Protein AF-A0A7S3U270-F1 (afdb_monomer_lite)

InterPro domains:
  IPR011989 Armadillo-like helical [G3DSA:1.25.10.10] (1-109)
  IPR016024 Armadillo-type fold [SSF48371] (3-104)

Foldseek 3Di:
DVVLVVLVVQLVDPVSLLVLCVPVVPNVVLLLVLLQDDDLVSLVSNLSSLLSLLSSLLDLSRLLVCLVDPSSVVSLVVLLPDPDPSSVSSNVSSVSSVVSSVVRPNNDDD

Organism: NCBI:txid141414

Structure (mmCIF, N/CA/C/O backbone):
data_AF-A0A7S3U270-F1
#
_entry.id   AF-A0A7S3U270-F1
#
loop_
_atom_site.group_PDB
_atom_site.id
_atom_site.type_symbol
_atom_site.label_atom_id
_atom_site.label_alt_id
_atom_site.label_comp_id
_atom_site.label_asym_id
_atom_site.label_entity_id
_atom_site.label_seq_id
_atom_site.pdbx_PDB_ins_code
_atom_site.Cartn_x
_atom_site.Cartn_y
_atom_site.Cartn_z
_atom_site.occupancy
_atom_site.B_iso_or_equiv
_atom_site.auth_seq_id
_atom_site.auth_comp_id
_atom_site.auth_asym_id
_atom_site.auth_atom_id
_atom_site.pdbx_PDB_model_num
ATOM 1 N N . LEU A 1 1 ? 3.285 -6.653 14.680 1.00 59.91 1 LEU A N 1
ATOM 2 C CA . LEU A 1 1 ? 4.145 -5.456 14.516 1.00 59.91 1 LEU A CA 1
ATOM 3 C C . LEU A 1 1 ? 5.607 -5.774 14.213 1.00 59.91 1 LEU A C 1
ATOM 5 O O . LEU A 1 1 ? 6.091 -5.243 13.229 1.00 59.91 1 LEU A O 1
ATOM 9 N N . PHE A 1 2 ? 6.301 -6.628 14.981 1.00 65.94 2 PHE A N 1
ATOM 10 C CA . PHE A 1 2 ? 7.758 -6.834 14.829 1.00 65.94 2 PHE A CA 1
ATOM 11 C C . PHE A 1 2 ? 8.238 -7.147 13.397 1.00 65.94 2 PHE A C 1
ATOM 13 O O . PHE A 1 2 ? 9.259 -6.614 12.979 1.00 65.94 2 PHE A O 1
ATOM 20 N N . ALA A 1 3 ? 7.486 -7.939 12.624 1.00 63.69 3 ALA A N 1
ATOM 21 C CA . ALA A 1 3 ? 7.816 -8.215 11.223 1.00 63.69 3 ALA A CA 1
ATOM 22 C C . ALA A 1 3 ? 7.675 -6.975 10.315 1.00 63.69 3 ALA A C 1
ATOM 24 O O . ALA A 1 3 ? 8.584 -6.676 9.552 1.00 63.69 3 ALA A O 1
ATOM 25 N N . LEU A 1 4 ? 6.586 -6.206 10.441 1.00 64.19 4 LEU A N 1
ATOM 26 C CA . LEU A 1 4 ? 6.359 -4.992 9.641 1.00 64.19 4 LEU A CA 1
ATOM 27 C C . LEU A 1 4 ? 7.375 -3.884 9.975 1.00 64.19 4 LEU A C 1
ATOM 29 O O . LEU A 1 4 ? 7.886 -3.221 9.077 1.00 64.19 4 LEU A O 1
ATOM 33 N N . SER A 1 5 ? 7.759 -3.743 11.247 1.00 69.44 5 SER A N 1
ATOM 34 C CA . SER A 1 5 ? 8.821 -2.812 11.653 1.00 69.44 5 SER A CA 1
ATOM 35 C C . SER A 1 5 ? 10.205 -3.221 11.131 1.00 69.44 5 SER A C 1
ATOM 37 O O . SER A 1 5 ? 11.019 -2.357 10.824 1.00 69.44 5 SER A O 1
ATOM 39 N N . ALA A 1 6 ? 10.489 -4.520 10.998 1.00 69.38 6 ALA A N 1
ATOM 40 C CA . ALA A 1 6 ? 11.726 -4.984 10.366 1.00 69.38 6 ALA A CA 1
ATOM 41 C C . ALA A 1 6 ? 11.736 -4.685 8.857 1.00 69.38 6 ALA A C 1
ATOM 43 O O . ALA A 1 6 ? 12.752 -4.234 8.328 1.00 69.38 6 ALA A O 1
ATOM 44 N N . LEU A 1 7 ? 10.592 -4.859 8.183 1.00 67.50 7 LEU A N 1
ATOM 45 C CA . LEU A 1 7 ? 10.433 -4.511 6.768 1.00 67.50 7 LEU A CA 1
ATOM 46 C C . LEU A 1 7 ? 10.649 -3.013 6.516 1.00 67.50 7 LEU A C 1
ATOM 48 O O . LEU A 1 7 ? 11.216 -2.655 5.490 1.00 67.50 7 LEU A O 1
ATOM 52 N N . TRP A 1 8 ? 10.289 -2.142 7.466 1.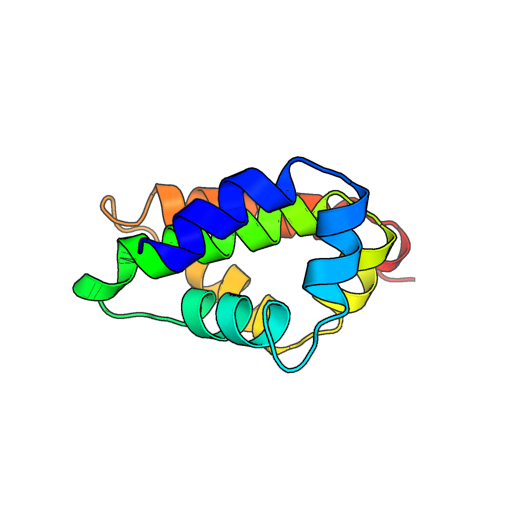00 68.50 8 TRP A N 1
ATOM 53 C CA . TRP A 1 8 ? 10.546 -0.700 7.365 1.00 68.50 8 TRP A CA 1
ATOM 54 C C . TRP A 1 8 ? 12.034 -0.369 7.198 1.00 68.50 8 TRP A C 1
ATOM 56 O O . TRP A 1 8 ? 12.402 0.447 6.359 1.00 68.50 8 TRP A O 1
ATOM 66 N N . ASN A 1 9 ? 12.906 -1.036 7.957 1.00 72.19 9 ASN A N 1
ATOM 67 C CA . ASN A 1 9 ? 14.349 -0.824 7.839 1.00 72.19 9 ASN A CA 1
ATOM 68 C C . ASN A 1 9 ? 14.908 -1.373 6.521 1.00 72.19 9 ASN A C 1
ATOM 70 O O . ASN A 1 9 ? 15.858 -0.814 5.978 1.00 72.19 9 ASN A O 1
ATOM 74 N N . LEU A 1 10 ? 14.320 -2.450 5.996 1.00 63.81 10 LEU A N 1
ATOM 75 C CA . LEU A 1 10 ? 14.752 -3.058 4.737 1.00 63.81 10 LEU A CA 1
ATOM 76 C C . LEU A 1 10 ? 14.344 -2.222 3.524 1.00 63.81 10 LEU A C 1
ATOM 78 O O . LEU A 1 10 ? 15.130 -2.105 2.588 1.00 63.81 10 LEU A O 1
ATOM 82 N N . VAL A 1 11 ? 13.171 -1.585 3.565 1.00 65.50 11 VAL A N 1
ATOM 83 C CA . VAL A 1 11 ? 12.648 -0.755 2.469 1.00 65.50 11 VAL A CA 1
ATOM 84 C C . VAL A 1 11 ? 13.467 0.529 2.249 1.00 65.50 11 VAL A C 1
ATOM 86 O O . VAL A 1 11 ? 13.257 1.218 1.258 1.00 65.50 11 VAL A O 1
ATOM 89 N N . ALA A 1 12 ? 14.412 0.867 3.135 1.00 70.38 12 ALA A N 1
ATOM 90 C CA . ALA A 1 12 ? 15.301 2.018 2.967 1.00 70.38 12 ALA A CA 1
ATOM 91 C C . ALA A 1 12 ? 16.265 1.869 1.772 1.00 70.38 12 ALA A C 1
ATOM 93 O O . ALA A 1 12 ? 16.677 2.875 1.193 1.00 70.38 12 ALA A O 1
ATOM 94 N N . ASP A 1 13 ? 16.598 0.635 1.383 1.00 79.38 13 ASP A N 1
ATOM 95 C CA . ASP A 1 13 ? 17.408 0.356 0.196 1.00 79.38 13 ASP A CA 1
ATOM 96 C C . ASP A 1 13 ? 16.518 0.267 -1.052 1.00 79.38 13 ASP A C 1
ATOM 98 O O . ASP A 1 13 ? 15.522 -0.458 -1.076 1.00 79.38 13 ASP A O 1
ATOM 102 N N . VAL A 1 14 ? 16.896 0.987 -2.109 1.00 75.81 14 VAL A N 1
ATOM 103 C CA . VAL A 1 14 ? 16.188 0.999 -3.396 1.00 75.81 14 VAL A CA 1
ATOM 104 C C . VAL A 1 14 ? 16.032 -0.410 -3.972 1.00 75.81 14 VAL A C 1
ATOM 106 O O . VAL A 1 14 ? 14.951 -0.736 -4.458 1.00 75.81 14 VAL A O 1
ATOM 109 N N . ALA A 1 15 ? 17.057 -1.262 -3.869 1.00 79.88 15 ALA A N 1
ATOM 110 C CA . ALA A 1 15 ? 16.998 -2.626 -4.393 1.00 79.88 15 ALA A CA 1
ATOM 111 C C . ALA A 1 15 ? 15.959 -3.483 -3.651 1.00 79.88 15 ALA A C 1
ATOM 113 O O . ALA A 1 15 ? 15.286 -4.323 -4.250 1.00 79.88 15 ALA A O 1
ATOM 114 N N . ASN A 1 16 ? 15.777 -3.232 -2.354 1.00 84.81 16 ASN A N 1
ATOM 115 C CA . ASN A 1 16 ? 14.804 -3.958 -1.547 1.00 84.81 16 ASN A CA 1
ATOM 116 C C . ASN A 1 16 ? 13.370 -3.518 -1.854 1.00 84.81 16 ASN A C 1
ATOM 118 O O . ASN A 1 16 ? 12.473 -4.350 -1.816 1.00 84.81 16 ASN A O 1
ATOM 122 N N . LYS A 1 17 ? 13.136 -2.246 -2.204 1.00 88.81 17 LYS A N 1
ATOM 123 C CA . LYS A 1 17 ? 11.793 -1.742 -2.551 1.00 88.81 17 LYS A CA 1
ATOM 124 C C . LYS A 1 17 ? 11.186 -2.463 -3.750 1.00 88.81 17 LYS A C 1
ATOM 126 O O . LYS A 1 17 ? 10.013 -2.822 -3.716 1.00 88.81 17 LYS A O 1
ATOM 131 N N . GLU A 1 18 ? 11.964 -2.633 -4.816 1.00 90.19 18 GLU A N 1
ATOM 132 C CA . GLU A 1 18 ? 11.508 -3.334 -6.021 1.00 90.19 18 GLU A CA 1
ATOM 133 C C . GLU A 1 18 ? 11.361 -4.834 -5.744 1.00 90.19 18 GLU A C 1
ATOM 135 O O . GLU A 1 18 ? 10.314 -5.414 -6.021 1.00 90.19 18 GLU A O 1
ATOM 140 N N . ALA A 1 19 ? 12.351 -5.452 -5.088 1.00 90.75 19 ALA A N 1
ATOM 141 C CA . ALA A 1 19 ? 12.298 -6.871 -4.737 1.00 90.75 19 ALA A CA 1
ATOM 142 C C . ALA A 1 19 ? 11.096 -7.222 -3.838 1.00 90.75 19 ALA A C 1
ATOM 144 O O . ALA A 1 19 ? 10.434 -8.232 -4.066 1.00 90.75 19 ALA A O 1
ATOM 145 N N . MET A 1 20 ? 10.779 -6.379 -2.850 1.00 91.69 20 MET A N 1
ATOM 146 C CA . MET A 1 20 ? 9.625 -6.558 -1.960 1.00 91.69 20 MET A CA 1
ATOM 147 C C . MET A 1 20 ? 8.292 -6.467 -2.707 1.00 91.69 20 MET A C 1
ATOM 149 O O . MET A 1 20 ? 7.353 -7.180 -2.355 1.00 91.69 20 MET A O 1
ATOM 153 N N . TRP A 1 21 ? 8.198 -5.614 -3.731 1.00 94.44 21 TRP A N 1
ATOM 154 C CA . TRP A 1 21 ? 7.002 -5.522 -4.566 1.00 94.44 21 TRP A CA 1
ATOM 155 C C . TRP A 1 21 ? 6.877 -6.715 -5.528 1.00 94.44 21 TRP A C 1
ATOM 157 O O . TRP A 1 21 ? 5.781 -7.234 -5.736 1.00 94.44 21 TRP A O 1
ATOM 167 N N . CYS A 1 22 ? 7.997 -7.199 -6.066 1.00 94.31 22 CYS A N 1
ATOM 168 C CA . CYS A 1 22 ? 8.042 -8.376 -6.936 1.00 94.31 22 CYS A CA 1
ATOM 169 C C . CYS A 1 22 ? 7.768 -9.706 -6.204 1.00 94.31 22 CYS A C 1
ATOM 171 O O . CYS A 1 22 ? 7.430 -10.696 -6.851 1.00 94.31 22 CYS A O 1
ATOM 173 N N . ASP A 1 23 ? 7.884 -9.753 -4.874 1.00 94.81 23 ASP A N 1
ATOM 174 C CA . ASP A 1 23 ? 7.559 -10.929 -4.057 1.00 94.81 23 ASP A CA 1
ATOM 175 C C . ASP A 1 23 ? 6.039 -11.072 -3.838 1.00 94.81 23 ASP A C 1
ATOM 177 O O . ASP A 1 23 ? 5.510 -10.825 -2.749 1.00 94.81 23 ASP A O 1
ATOM 181 N N . GLU A 1 24 ? 5.323 -11.447 -4.906 1.00 92.88 24 GLU A N 1
ATOM 182 C CA . GLU A 1 24 ? 3.854 -11.467 -4.963 1.00 92.88 24 GLU A CA 1
ATOM 183 C C . GLU A 1 24 ? 3.202 -12.298 -3.852 1.00 92.88 24 GLU A C 1
ATOM 185 O O . GLU A 1 24 ? 2.209 -11.867 -3.271 1.00 92.88 24 GLU A O 1
ATOM 190 N N . GLY A 1 25 ? 3.757 -13.474 -3.544 1.00 91.12 25 GLY A N 1
ATOM 191 C CA . GLY A 1 25 ? 3.216 -14.392 -2.536 1.00 91.12 25 GLY A CA 1
ATOM 192 C C . GLY A 1 25 ? 3.727 -14.151 -1.114 1.00 91.12 25 GLY A C 1
ATOM 193 O O . GLY A 1 25 ? 3.177 -14.722 -0.172 1.00 91.12 25 GLY A O 1
ATOM 194 N N . GLY A 1 26 ? 4.773 -13.342 -0.953 1.00 94.00 26 GLY A N 1
ATOM 195 C CA . GLY A 1 26 ? 5.398 -13.061 0.332 1.00 94.00 26 GLY A CA 1
ATOM 196 C C . GLY A 1 26 ? 5.111 -11.642 0.798 1.00 94.00 26 GLY A C 1
ATOM 197 O O . GLY A 1 26 ? 4.015 -11.336 1.279 1.00 94.00 26 GLY A O 1
ATOM 198 N N . VAL A 1 27 ? 6.118 -10.775 0.702 1.00 92.06 27 VAL A N 1
ATOM 199 C CA . VAL A 1 27 ? 6.073 -9.421 1.265 1.00 92.06 27 VAL A CA 1
ATOM 200 C C . VAL A 1 27 ? 4.933 -8.594 0.675 1.00 92.06 27 VAL A C 1
ATOM 202 O O . VAL A 1 27 ? 4.197 -7.971 1.444 1.00 92.06 27 VAL A O 1
ATOM 205 N N . ARG A 1 28 ? 4.730 -8.611 -0.650 1.00 95.12 28 ARG A N 1
ATOM 206 C CA . ARG A 1 28 ? 3.656 -7.835 -1.291 1.00 95.12 28 ARG A CA 1
ATOM 207 C C . ARG A 1 28 ? 2.286 -8.243 -0.760 1.00 95.12 28 ARG A C 1
ATOM 209 O O . ARG A 1 28 ? 1.545 -7.378 -0.290 1.00 95.12 28 ARG A O 1
ATOM 216 N N . ALA A 1 29 ? 1.964 -9.538 -0.779 1.00 95.44 29 ALA A N 1
ATOM 217 C CA . ALA A 1 29 ? 0.693 -10.034 -0.258 1.00 95.44 29 ALA A CA 1
ATOM 218 C C . ALA A 1 29 ? 0.498 -9.651 1.215 1.00 95.44 29 ALA A C 1
ATOM 220 O O . ALA A 1 29 ? -0.548 -9.113 1.572 1.00 95.44 29 ALA A O 1
ATOM 221 N N . ALA A 1 30 ? 1.506 -9.865 2.065 1.00 95.19 30 ALA A N 1
ATOM 222 C CA . ALA A 1 30 ? 1.413 -9.548 3.488 1.00 95.19 30 ALA A CA 1
ATOM 223 C C . ALA A 1 30 ? 1.166 -8.051 3.746 1.00 95.19 30 ALA A C 1
ATOM 225 O O . ALA A 1 30 ? 0.349 -7.699 4.598 1.00 95.19 30 ALA A O 1
ATOM 226 N N . VAL A 1 31 ? 1.837 -7.169 2.998 1.00 95.38 31 VAL A N 1
ATOM 227 C CA . VAL A 1 31 ? 1.661 -5.715 3.110 1.00 95.38 31 VAL A CA 1
ATOM 228 C C . VAL A 1 31 ? 0.272 -5.290 2.632 1.00 95.38 31 VAL A C 1
ATOM 230 O O . VAL A 1 31 ? -0.394 -4.531 3.332 1.00 95.38 31 VAL A O 1
ATOM 233 N N . ILE A 1 32 ? -0.207 -5.801 1.493 1.00 97.19 32 ILE A N 1
ATOM 234 C CA . ILE A 1 32 ? -1.550 -5.481 0.982 1.00 97.19 32 ILE A CA 1
ATOM 235 C C . ILE A 1 32 ? -2.628 -5.937 1.972 1.00 97.19 32 ILE A C 1
ATOM 237 O O . ILE A 1 32 ? -3.517 -5.160 2.313 1.00 97.19 32 ILE A O 1
ATOM 241 N N . GLN A 1 33 ? -2.529 -7.166 2.487 1.00 96.25 33 GLN A N 1
ATOM 242 C CA . GLN A 1 33 ? -3.485 -7.685 3.469 1.00 96.25 33 GLN A CA 1
ATOM 243 C C . GLN A 1 33 ? -3.491 -6.850 4.753 1.00 96.25 33 GLN A C 1
ATOM 245 O O . GLN A 1 33 ? -4.557 -6.518 5.263 1.00 96.25 33 GLN A O 1
ATOM 250 N N . ALA A 1 34 ? -2.318 -6.444 5.245 1.00 95.31 34 ALA A N 1
ATOM 251 C CA . ALA A 1 34 ? -2.222 -5.579 6.415 1.00 95.31 34 ALA A CA 1
ATOM 252 C C . ALA A 1 34 ? -2.799 -4.169 6.165 1.00 95.31 34 ALA A C 1
ATOM 254 O O . ALA A 1 34 ? -3.398 -3.587 7.066 1.00 95.31 34 ALA A O 1
ATOM 255 N N . ALA A 1 35 ? -2.667 -3.620 4.953 1.00 96.31 35 ALA A N 1
ATOM 256 C CA . ALA A 1 35 ? -3.227 -2.314 4.590 1.00 96.31 35 ALA A CA 1
ATOM 257 C C . ALA A 1 35 ? -4.767 -2.318 4.470 1.00 96.31 35 ALA A C 1
ATOM 259 O O . ALA A 1 35 ? -5.398 -1.266 4.622 1.00 96.31 35 ALA A O 1
ATOM 260 N N . LEU A 1 36 ? -5.361 -3.491 4.222 1.00 96.31 36 LEU A N 1
ATOM 261 C CA . LEU A 1 36 ? -6.810 -3.716 4.150 1.00 96.31 36 LEU A CA 1
ATOM 262 C C . LEU A 1 36 ? -7.478 -3.925 5.518 1.00 96.31 36 LEU A C 1
ATOM 264 O O . LEU A 1 36 ? -8.705 -3.953 5.588 1.00 96.31 36 LEU A O 1
ATOM 268 N N . LEU A 1 37 ? -6.700 -4.067 6.594 1.00 94.38 37 LEU A N 1
ATOM 269 C CA . LEU A 1 37 ? -7.234 -4.191 7.950 1.00 94.38 37 LEU A CA 1
ATOM 270 C C . LEU A 1 37 ? -8.066 -2.959 8.332 1.00 94.38 37 LEU A C 1
ATOM 272 O O . LEU A 1 37 ? -7.783 -1.842 7.894 1.00 94.38 37 LEU A O 1
ATOM 276 N N . ALA A 1 38 ? -9.103 -3.151 9.144 1.00 85.88 38 ALA A N 1
ATOM 277 C CA . ALA A 1 38 ? -10.119 -2.121 9.366 1.00 85.88 38 ALA A CA 1
ATOM 278 C C . ALA A 1 38 ? -10.565 -1.981 10.823 1.00 85.88 38 ALA A C 1
ATOM 280 O O . ALA A 1 38 ? -11.256 -1.008 11.131 1.00 85.88 38 ALA A O 1
ATOM 281 N N . THR A 1 39 ? -10.196 -2.899 11.722 1.00 86.12 39 THR A N 1
ATOM 282 C CA . THR A 1 39 ? -10.611 -2.768 13.121 1.00 86.12 39 THR A CA 1
ATOM 283 C C . THR A 1 39 ? -9.705 -1.790 13.882 1.00 86.12 39 THR A C 1
ATOM 285 O O . THR A 1 39 ? -8.531 -1.619 13.533 1.00 86.12 39 THR A O 1
ATOM 288 N N . PRO A 1 40 ? -10.211 -1.129 14.941 1.00 81.69 40 PRO A N 1
ATOM 289 C CA . PRO A 1 40 ? -9.411 -0.204 15.744 1.00 81.69 40 PRO A CA 1
ATOM 290 C C . PRO A 1 40 ? -8.132 -0.825 16.328 1.00 81.69 40 PRO A C 1
ATOM 292 O O . PRO A 1 40 ? -7.106 -0.155 16.428 1.00 81.69 40 PRO A O 1
ATOM 295 N N . GLU A 1 41 ? -8.159 -2.111 16.686 1.00 86.69 41 GLU A N 1
ATOM 296 C CA . GLU A 1 41 ? -7.003 -2.838 17.228 1.00 86.69 41 GLU A CA 1
ATOM 297 C C . GLU A 1 41 ? -5.901 -3.063 16.179 1.00 86.69 41 GLU A C 1
ATOM 299 O O . GLU A 1 41 ? -4.738 -3.287 16.523 1.00 86.69 41 GLU A O 1
ATOM 304 N N . GLU A 1 42 ? -6.255 -2.985 14.897 1.00 88.06 42 GLU A N 1
ATOM 305 C CA . GLU A 1 42 ? -5.374 -3.241 13.760 1.00 88.06 42 GLU A CA 1
ATOM 306 C C . GLU A 1 42 ? -4.736 -1.968 13.193 1.00 88.06 42 GLU A C 1
ATOM 308 O O . GLU A 1 42 ? -3.827 -2.060 12.361 1.00 88.06 42 GLU A O 1
ATOM 313 N N . VAL A 1 43 ? -5.154 -0.787 13.667 1.00 89.06 43 VAL A N 1
ATOM 314 C CA . VAL A 1 43 ? -4.655 0.522 13.208 1.00 89.06 43 VAL A CA 1
ATOM 315 C C . VAL A 1 43 ? -3.124 0.569 13.116 1.00 89.06 43 VAL A C 1
ATOM 317 O O . VAL A 1 43 ? -2.630 0.960 12.059 1.00 89.06 43 VAL A O 1
ATOM 320 N N . PRO A 1 44 ? -2.336 0.097 14.107 1.00 90.25 44 PRO A N 1
ATOM 321 C CA . PRO A 1 44 ? -0.876 0.159 14.004 1.00 90.25 44 PRO A CA 1
ATOM 322 C C . PRO A 1 44 ? -0.290 -0.742 12.904 1.00 90.25 44 PRO A C 1
ATOM 324 O O . PRO A 1 44 ? 0.740 -0.419 12.310 1.00 90.25 44 PRO A O 1
ATOM 327 N N . ALA A 1 45 ? -0.916 -1.890 12.625 1.00 91.12 45 ALA A N 1
ATOM 328 C CA . ALA A 1 45 ? -0.484 -2.775 11.544 1.00 91.12 45 ALA A CA 1
ATOM 329 C C . ALA A 1 45 ? -0.817 -2.165 10.177 1.00 91.12 45 ALA A C 1
ATOM 331 O O . ALA A 1 45 ? 0.036 -2.155 9.287 1.00 91.12 45 ALA A O 1
ATOM 332 N N . ARG A 1 46 ? -2.020 -1.597 10.051 1.00 93.88 46 ARG A N 1
ATOM 333 C CA . ARG A 1 46 ? -2.477 -0.897 8.851 1.00 93.88 46 ARG A CA 1
ATOM 334 C C . ARG A 1 46 ? -1.621 0.324 8.536 1.00 93.88 46 ARG A C 1
ATOM 336 O O . ARG A 1 46 ? -1.197 0.501 7.398 1.00 93.88 46 ARG A O 1
ATOM 343 N N . GLU A 1 47 ? -1.325 1.134 9.549 1.00 92.56 47 GLU A N 1
ATOM 344 C CA . GLU A 1 47 ? -0.448 2.301 9.447 1.00 92.56 47 GLU A CA 1
ATOM 345 C C . GLU A 1 47 ? 0.924 1.906 8.898 1.00 92.56 47 GLU A C 1
ATOM 347 O O . GLU A 1 47 ? 1.389 2.476 7.912 1.00 92.56 47 GLU A O 1
ATOM 352 N N . CYS A 1 48 ? 1.546 0.880 9.483 1.00 92.12 48 CYS A N 1
ATOM 353 C CA . CYS A 1 48 ? 2.860 0.419 9.053 1.00 92.12 48 CYS A CA 1
ATOM 354 C C . CYS A 1 48 ? 2.842 -0.130 7.616 1.00 92.12 48 CYS A C 1
ATOM 356 O O . CYS A 1 48 ? 3.754 0.141 6.835 1.00 92.12 48 CYS A O 1
ATOM 358 N N . ALA A 1 49 ? 1.787 -0.855 7.239 1.00 95.00 49 ALA A N 1
ATOM 359 C CA . ALA A 1 49 ? 1.617 -1.366 5.884 1.00 95.00 49 ALA A CA 1
ATOM 360 C C . ALA A 1 49 ? 1.466 -0.244 4.845 1.00 95.00 49 ALA A C 1
ATOM 362 O O . ALA A 1 49 ? 2.126 -0.274 3.808 1.00 95.00 49 ALA A O 1
ATOM 363 N N . LEU A 1 50 ? 0.663 0.783 5.134 1.00 96.12 50 LEU A N 1
ATOM 364 C CA . LEU A 1 50 ? 0.517 1.949 4.257 1.00 96.12 50 LEU A CA 1
ATOM 365 C C . LEU A 1 50 ? 1.817 2.744 4.146 1.00 96.12 50 LEU A C 1
ATOM 367 O O . LEU A 1 50 ? 2.162 3.206 3.061 1.00 96.12 50 LEU A O 1
ATOM 371 N N . ALA A 1 51 ? 2.578 2.849 5.233 1.00 93.69 51 ALA A N 1
ATOM 372 C CA . ALA A 1 51 ? 3.887 3.482 5.208 1.00 93.69 51 ALA A CA 1
ATOM 373 C C . ALA A 1 51 ? 4.877 2.700 4.312 1.00 93.69 51 ALA A C 1
ATOM 375 O O . ALA A 1 51 ? 5.643 3.307 3.560 1.00 93.69 51 ALA A O 1
ATOM 376 N N . LEU A 1 52 ? 4.847 1.361 4.337 1.00 94.06 52 LEU A N 1
ATOM 377 C CA . LEU A 1 52 ? 5.633 0.519 3.424 1.00 94.06 52 LEU A CA 1
ATOM 378 C C . LEU A 1 52 ? 5.206 0.710 1.965 1.00 94.06 52 LEU A C 1
ATOM 380 O O . LEU A 1 52 ? 6.067 0.902 1.106 1.00 94.06 52 LEU A O 1
ATOM 384 N N . LEU A 1 53 ? 3.896 0.709 1.686 1.00 96.38 53 LEU A N 1
ATOM 385 C CA . LEU A 1 53 ? 3.365 0.993 0.348 1.00 96.38 53 LEU A CA 1
ATOM 386 C C . LEU A 1 53 ? 3.830 2.364 -0.144 1.00 96.38 53 LEU A C 1
ATOM 388 O O . LEU A 1 53 ? 4.270 2.483 -1.284 1.00 96.38 53 LEU A O 1
ATOM 392 N N . TRP A 1 54 ? 3.807 3.381 0.719 1.00 96.00 54 TRP A N 1
ATOM 393 C CA . TRP A 1 54 ? 4.271 4.722 0.374 1.00 96.00 54 TRP A CA 1
ATOM 394 C C . TRP A 1 54 ? 5.745 4.700 -0.033 1.00 96.00 54 TRP A C 1
ATOM 396 O O . TRP A 1 54 ? 6.105 5.221 -1.090 1.00 96.00 54 TRP A O 1
ATOM 406 N N . ASN A 1 55 ? 6.589 4.037 0.760 1.00 93.75 55 ASN A N 1
ATOM 407 C CA . ASN A 1 55 ? 8.025 3.967 0.510 1.00 93.75 55 ASN A CA 1
ATOM 408 C C . ASN A 1 55 ? 8.372 3.208 -0.782 1.00 93.75 55 ASN A C 1
ATOM 410 O O . ASN A 1 55 ? 9.305 3.600 -1.491 1.00 93.75 55 ASN A O 1
ATOM 414 N N . MET A 1 56 ? 7.621 2.144 -1.091 1.00 94.44 56 MET A N 1
ATOM 415 C CA . MET A 1 56 ? 7.764 1.361 -2.323 1.00 94.44 56 MET A CA 1
ATOM 416 C C . MET A 1 56 ? 7.255 2.119 -3.554 1.00 94.44 56 MET A C 1
ATOM 418 O O . MET A 1 56 ? 7.894 2.040 -4.601 1.00 94.44 56 MET A O 1
ATOM 422 N N . ALA A 1 57 ? 6.167 2.886 -3.425 1.00 95.75 57 ALA A N 1
ATOM 423 C CA . ALA A 1 57 ? 5.547 3.639 -4.518 1.00 95.75 57 ALA A CA 1
ATOM 424 C C . ALA A 1 57 ? 6.413 4.794 -5.050 1.00 95.75 57 ALA A C 1
ATOM 426 O O . ALA A 1 57 ? 6.146 5.298 -6.133 1.00 95.75 57 ALA A O 1
ATOM 427 N N . VAL A 1 58 ? 7.463 5.209 -4.326 1.00 92.75 58 VAL A N 1
ATOM 428 C CA . VAL A 1 58 ? 8.427 6.218 -4.813 1.00 92.75 58 VAL A CA 1
ATOM 429 C C . VAL A 1 58 ? 9.132 5.762 -6.099 1.00 92.75 58 VAL A C 1
ATOM 431 O O . VAL A 1 58 ? 9.578 6.595 -6.886 1.00 92.75 58 VAL A O 1
ATOM 434 N N . LEU A 1 59 ? 9.269 4.449 -6.317 1.00 92.62 59 LEU A N 1
ATOM 435 C CA . LEU A 1 59 ? 9.910 3.914 -7.514 1.00 92.62 59 LEU A CA 1
ATOM 436 C C . LEU A 1 59 ? 8.897 3.792 -8.661 1.00 92.62 59 LEU A C 1
ATOM 438 O O . LEU A 1 59 ? 7.916 3.066 -8.497 1.00 92.62 59 LEU A O 1
ATOM 442 N N . PRO A 1 60 ? 9.159 4.377 -9.846 1.00 89.69 60 PRO A N 1
ATOM 443 C CA . PRO A 1 60 ? 8.281 4.222 -11.012 1.00 89.69 60 PRO A CA 1
ATOM 444 C C . PRO A 1 60 ? 8.017 2.755 -11.393 1.00 89.69 60 PRO A C 1
ATOM 446 O O . PRO A 1 60 ? 6.900 2.379 -11.741 1.00 89.69 60 PRO A O 1
ATOM 449 N N . ALA A 1 61 ? 9.030 1.890 -11.232 1.00 91.62 61 ALA A N 1
ATOM 450 C CA . ALA A 1 61 ? 8.918 0.447 -11.465 1.00 91.62 61 ALA A CA 1
ATOM 451 C C . ALA A 1 61 ? 7.840 -0.231 -10.597 1.00 91.62 61 ALA A C 1
ATOM 453 O O . ALA A 1 61 ? 7.243 -1.217 -11.019 1.00 91.62 61 ALA A O 1
ATOM 454 N N . ASN A 1 62 ? 7.554 0.326 -9.416 1.00 95.38 62 ASN A N 1
ATOM 455 C CA . ASN A 1 62 ? 6.497 -0.141 -8.527 1.00 95.38 62 ASN A CA 1
ATOM 456 C C . ASN A 1 62 ? 5.199 0.653 -8.723 1.00 95.38 62 ASN A C 1
ATOM 458 O O . ASN A 1 62 ? 4.119 0.072 -8.689 1.00 95.38 62 ASN A O 1
ATOM 462 N N . ALA A 1 63 ? 5.279 1.968 -8.943 1.00 95.25 63 ALA A N 1
ATOM 463 C CA . ALA A 1 63 ? 4.117 2.853 -8.975 1.00 95.25 63 ALA A CA 1
ATOM 464 C C . ALA A 1 63 ? 3.085 2.458 -10.043 1.00 95.25 63 ALA A C 1
ATOM 466 O O . ALA A 1 63 ? 1.888 2.388 -9.754 1.00 95.25 63 ALA A O 1
ATOM 467 N N . ALA A 1 64 ? 3.523 2.155 -11.266 1.00 93.50 64 ALA A N 1
ATOM 468 C CA . ALA A 1 64 ? 2.619 1.716 -12.327 1.00 93.50 64 ALA A CA 1
ATOM 469 C C . ALA A 1 64 ? 1.889 0.394 -11.992 1.00 93.50 64 ALA A C 1
ATOM 471 O O . ALA A 1 64 ? 0.655 0.379 -11.980 1.00 93.50 64 ALA A O 1
ATOM 472 N N . PRO A 1 65 ? 2.580 -0.716 -11.660 1.00 95.62 65 PRO A N 1
ATOM 473 C CA . PRO A 1 65 ? 1.896 -1.956 -11.294 1.00 95.62 65 PRO A CA 1
ATOM 474 C C . PRO A 1 65 ? 1.084 -1.847 -9.993 1.00 95.62 65 PRO A C 1
ATOM 476 O O . PRO A 1 65 ? 0.016 -2.450 -9.909 1.00 95.62 65 PRO A O 1
ATOM 479 N N . MET A 1 66 ? 1.520 -1.053 -9.008 1.00 97.44 66 MET A N 1
ATOM 480 C CA . MET A 1 66 ? 0.739 -0.7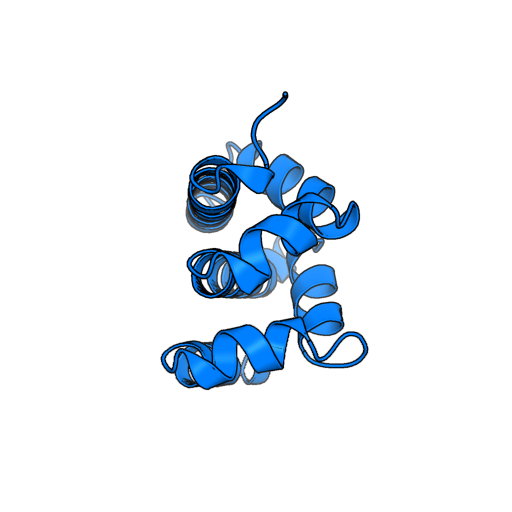72 -7.794 1.00 97.44 66 MET A CA 1
ATOM 481 C C . MET A 1 66 ? -0.597 -0.103 -8.115 1.00 97.44 66 MET A C 1
ATOM 483 O O . MET A 1 66 ? -1.612 -0.449 -7.519 1.00 97.44 66 MET A O 1
ATOM 487 N N . TRP A 1 67 ? -0.622 0.832 -9.068 1.00 96.25 67 TRP A N 1
ATOM 488 C CA . TRP A 1 67 ? -1.868 1.458 -9.499 1.00 96.25 67 TRP A CA 1
ATOM 489 C C . TRP A 1 67 ? -2.797 0.480 -10.219 1.00 96.25 67 TRP A C 1
ATOM 491 O O . TRP A 1 67 ? -4.013 0.575 -10.065 1.00 96.25 67 TRP A O 1
ATOM 501 N N . GLN A 1 68 ? -2.256 -0.483 -10.969 1.00 95.31 68 GLN A N 1
ATOM 502 C CA . GLN A 1 68 ? -3.060 -1.516 -11.632 1.00 95.31 68 GLN A CA 1
ATOM 503 C C . GLN A 1 68 ? -3.639 -2.545 -10.646 1.00 95.31 68 GLN A C 1
ATOM 505 O O . GLN A 1 68 ? -4.697 -3.121 -10.915 1.00 95.31 68 GLN A O 1
ATOM 510 N N . ASP A 1 69 ? -3.020 -2.721 -9.478 1.00 97.00 69 ASP A N 1
ATOM 511 C CA . A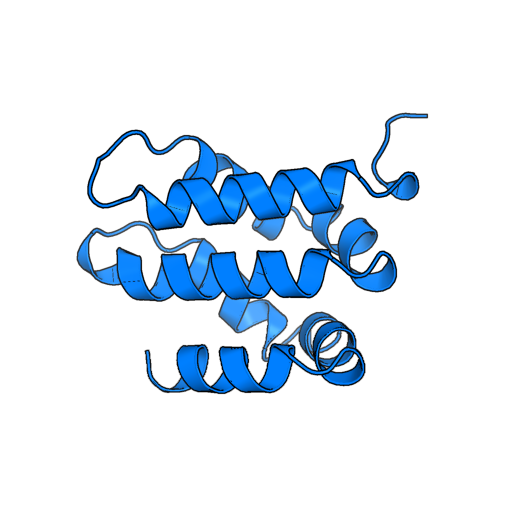SP A 1 69 ? -3.497 -3.607 -8.419 1.00 97.00 69 ASP A CA 1
ATOM 512 C C . ASP A 1 69 ? -4.758 -3.048 -7.730 1.00 97.00 69 ASP A C 1
ATOM 514 O O . ASP A 1 69 ? -4.740 -2.024 -7.042 1.00 97.00 69 ASP A O 1
ATOM 518 N N . ALA A 1 70 ? -5.887 -3.739 -7.914 1.00 97.00 70 ALA A N 1
ATOM 519 C CA . ALA A 1 70 ? -7.165 -3.332 -7.339 1.00 97.00 70 ALA A CA 1
ATOM 520 C C . ALA A 1 70 ? -7.154 -3.328 -5.805 1.00 97.00 70 ALA A C 1
ATOM 522 O O . ALA A 1 70 ? -7.748 -2.438 -5.204 1.00 97.00 70 ALA A O 1
ATOM 523 N N . GLN A 1 71 ? -6.447 -4.266 -5.170 1.00 97.75 71 GLN A N 1
ATOM 524 C CA . GLN A 1 71 ? -6.401 -4.350 -3.712 1.00 97.75 71 GLN A CA 1
ATOM 525 C C . GLN A 1 71 ? -5.604 -3.191 -3.117 1.00 97.75 71 GLN A C 1
ATOM 527 O O . GLN A 1 71 ? -5.986 -2.656 -2.078 1.00 97.75 71 GLN A O 1
ATOM 532 N N . VAL A 1 72 ? -4.532 -2.763 -3.794 1.00 97.62 72 VAL A N 1
ATOM 533 C CA . VAL A 1 72 ? -3.804 -1.547 -3.413 1.00 97.62 72 VAL A CA 1
ATOM 534 C C . VAL A 1 72 ? -4.724 -0.338 -3.503 1.00 97.62 72 VAL A C 1
ATOM 536 O O . VAL A 1 72 ? -4.827 0.398 -2.523 1.00 97.62 72 VAL A O 1
ATOM 539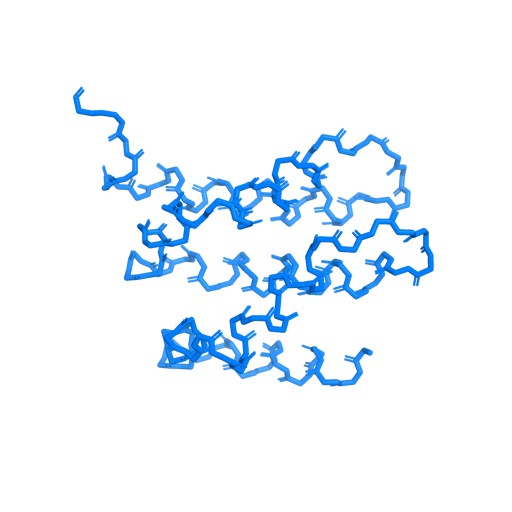 N N . ARG A 1 73 ? -5.428 -0.150 -4.631 1.00 96.94 73 ARG A N 1
ATOM 540 C CA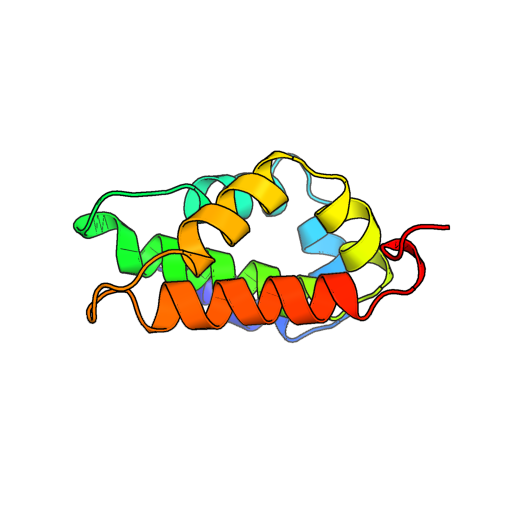 . ARG A 1 73 ? -6.363 0.977 -4.802 1.00 96.94 73 ARG A CA 1
ATOM 541 C C . ARG A 1 73 ? -7.450 0.987 -3.730 1.00 96.94 73 ARG A C 1
ATOM 543 O O . ARG A 1 73 ? -7.705 2.035 -3.137 1.00 96.94 73 ARG A O 1
ATOM 550 N N . ASP A 1 74 ? -8.055 -0.159 -3.444 1.00 97.31 74 ASP A N 1
ATOM 551 C CA . ASP A 1 74 ? -9.086 -0.283 -2.414 1.00 97.31 74 ASP A CA 1
ATOM 552 C C . ASP A 1 74 ? -8.534 0.068 -1.026 1.00 97.31 74 ASP A C 1
ATOM 554 O O . ASP A 1 74 ? -9.138 0.865 -0.308 1.00 97.31 74 ASP A O 1
ATOM 558 N N . ALA A 1 75 ? -7.361 -0.456 -0.659 1.00 96.88 75 ALA A N 1
ATOM 559 C CA . ALA A 1 75 ? -6.742 -0.186 0.637 1.00 96.88 75 ALA A CA 1
ATOM 560 C C . ALA A 1 75 ? -6.433 1.306 0.840 1.00 96.88 75 ALA A C 1
ATOM 562 O O . ALA A 1 75 ? -6.769 1.873 1.887 1.00 96.88 75 ALA A O 1
ATOM 563 N N . VAL A 1 76 ? -5.820 1.955 -0.159 1.00 97.00 76 VAL A N 1
ATOM 564 C CA . VAL A 1 76 ? -5.394 3.359 -0.041 1.00 97.00 76 VAL A CA 1
ATOM 565 C C . VAL A 1 76 ? -6.572 4.325 -0.113 1.00 97.00 76 VAL A C 1
ATOM 567 O O . VAL A 1 76 ? -6.596 5.300 0.628 1.00 97.00 76 VAL A O 1
ATOM 570 N N . THR A 1 77 ? -7.587 4.057 -0.939 1.00 96.62 77 THR A N 1
ATOM 571 C CA . THR A 1 77 ? -8.770 4.932 -1.026 1.00 96.62 77 THR A CA 1
ATOM 572 C C . THR A 1 77 ? -9.600 4.878 0.253 1.00 96.62 77 THR A C 1
ATOM 574 O O . THR A 1 77 ? -9.986 5.925 0.774 1.00 96.62 77 THR A O 1
ATOM 577 N N . GLN A 1 78 ? -9.803 3.686 0.821 1.00 95.00 78 GLN A N 1
ATOM 578 C CA . GLN A 1 78 ? -10.492 3.528 2.103 1.00 95.00 78 GLN A CA 1
ATOM 579 C C . GLN A 1 78 ? -9.737 4.212 3.245 1.00 95.00 78 GLN A C 1
ATOM 581 O O . GLN A 1 78 ? -10.349 4.882 4.070 1.00 95.00 78 GLN A O 1
ATOM 586 N N . ALA A 1 79 ? -8.411 4.058 3.297 1.00 95.06 79 ALA A N 1
ATOM 587 C CA . ALA A 1 79 ? -7.579 4.679 4.325 1.00 95.06 79 ALA A CA 1
ATOM 588 C C . ALA A 1 79 ? -7.533 6.213 4.198 1.00 95.06 79 ALA A C 1
ATOM 590 O O . ALA A 1 79 ? -7.625 6.913 5.204 1.00 95.06 79 ALA A O 1
ATOM 591 N N . ALA A 1 80 ? -7.450 6.743 2.975 1.00 95.50 80 ALA A N 1
ATOM 592 C CA . ALA A 1 80 ? -7.447 8.183 2.709 1.00 95.50 80 ALA A CA 1
ATOM 593 C C . ALA A 1 80 ? -8.781 8.866 3.072 1.00 95.50 80 ALA A C 1
ATOM 595 O O . ALA A 1 80 ? -8.804 10.055 3.394 1.00 95.50 80 ALA A O 1
ATOM 596 N N . ALA A 1 81 ? -9.888 8.119 3.044 1.00 94.56 81 ALA A N 1
ATOM 597 C CA . ALA A 1 81 ? -11.213 8.618 3.401 1.00 94.56 81 ALA A CA 1
ATOM 598 C C . ALA A 1 81 ? -11.468 8.695 4.921 1.00 94.56 81 ALA A C 1
ATOM 600 O O . ALA A 1 81 ? -12.501 9.224 5.331 1.00 94.56 81 ALA A O 1
ATOM 601 N N . LEU A 1 82 ? -10.564 8.181 5.764 1.00 90.81 82 LEU A N 1
ATOM 602 C CA . LEU A 1 82 ? -10.735 8.209 7.219 1.00 90.81 82 LEU A CA 1
ATOM 603 C C . LEU A 1 82 ? -10.607 9.634 7.762 1.00 90.81 82 LEU A C 1
ATOM 605 O O . LEU A 1 82 ? -9.649 10.336 7.460 1.00 90.81 82 LEU A O 1
ATOM 609 N N . THR A 1 83 ? -11.545 10.041 8.617 1.00 84.94 83 THR A N 1
ATOM 610 C CA . THR A 1 83 ? -11.561 11.373 9.255 1.00 84.94 83 THR A CA 1
ATOM 611 C C . THR A 1 83 ? -11.372 11.320 10.773 1.00 84.94 83 THR A C 1
ATOM 613 O O . THR A 1 83 ? -11.429 12.342 11.453 1.00 84.94 83 THR A O 1
ATOM 616 N N . GLU A 1 84 ? -11.202 10.124 11.332 1.00 84.69 84 GLU A N 1
ATOM 617 C CA . GLU A 1 84 ? -11.064 9.903 12.770 1.00 84.69 84 GLU A CA 1
ATOM 618 C C . GLU A 1 84 ? -9.655 10.267 13.251 1.00 84.69 84 GLU A C 1
ATOM 620 O O . GLU A 1 84 ? -8.663 9.869 12.644 1.00 84.69 84 GLU A O 1
ATOM 625 N N . ALA A 1 85 ? -9.545 10.970 14.385 1.00 78.06 85 ALA A N 1
ATOM 626 C CA . ALA A 1 85 ? -8.259 11.463 14.894 1.00 78.06 85 ALA A CA 1
ATOM 627 C C . ALA A 1 85 ? -7.231 10.343 15.161 1.00 78.06 85 ALA A C 1
ATOM 629 O O . ALA A 1 85 ? -6.038 10.529 14.922 1.00 78.06 85 ALA A O 1
ATOM 630 N N . VAL A 1 86 ? -7.686 9.165 15.602 1.00 77.62 86 VAL A N 1
ATOM 631 C CA . VAL A 1 86 ? -6.829 7.982 15.821 1.00 77.62 86 VAL A CA 1
ATOM 632 C C . VAL A 1 86 ? -6.246 7.420 14.515 1.00 77.62 86 VAL A C 1
ATOM 634 O O . VAL A 1 86 ? -5.218 6.754 14.534 1.00 77.62 86 VAL A O 1
ATOM 637 N N . CYS A 1 87 ? -6.847 7.753 13.373 1.00 80.94 87 CYS A N 1
ATOM 638 C CA . CYS A 1 87 ? -6.458 7.288 12.044 1.00 80.94 87 CYS A CA 1
ATOM 639 C C . CYS A 1 87 ? -5.632 8.323 11.260 1.00 80.94 87 CYS A C 1
ATOM 641 O O . CYS A 1 87 ? -5.398 8.132 10.068 1.00 80.94 87 CYS A O 1
ATOM 643 N N . THR A 1 88 ? -5.160 9.404 11.896 1.00 85.56 88 THR A N 1
ATOM 644 C CA . THR A 1 88 ? -4.451 10.502 11.204 1.00 85.56 88 THR A CA 1
ATOM 645 C C . THR A 1 88 ? -3.237 10.007 10.407 1.00 85.56 88 THR A C 1
ATOM 647 O O . THR A 1 88 ? -3.053 10.396 9.253 1.00 85.56 88 THR A O 1
ATOM 650 N N . ASN A 1 89 ? -2.430 9.101 10.970 1.00 89.75 89 ASN A N 1
ATOM 651 C CA . ASN A 1 89 ? -1.260 8.560 10.270 1.00 89.75 89 ASN A CA 1
ATOM 652 C C . ASN A 1 89 ? -1.656 7.616 9.128 1.00 89.75 89 ASN A C 1
ATOM 654 O O . ASN A 1 89 ? -1.080 7.687 8.047 1.00 89.75 89 ASN A O 1
ATOM 658 N N . VAL A 1 90 ? -2.677 6.778 9.339 1.00 93.62 90 VAL A N 1
ATOM 659 C CA . VAL A 1 90 ? -3.254 5.901 8.305 1.00 93.62 90 VAL A CA 1
ATOM 660 C C . VAL A 1 90 ? -3.701 6.730 7.099 1.00 93.62 90 VAL A C 1
ATOM 662 O O . VAL A 1 90 ? -3.311 6.435 5.970 1.00 93.62 90 VAL A O 1
ATOM 665 N N . GLN A 1 91 ? -4.450 7.808 7.341 1.00 95.12 91 GLN A N 1
ATOM 666 C CA . GLN A 1 91 ? -4.880 8.733 6.296 1.00 95.12 91 GLN A CA 1
ATOM 667 C C . GLN A 1 91 ? -3.683 9.389 5.597 1.00 95.12 91 GLN A C 1
ATOM 669 O O . GLN A 1 91 ? -3.609 9.398 4.368 1.00 95.12 91 GLN A O 1
ATOM 674 N N . THR A 1 92 ? -2.732 9.910 6.376 1.00 95.31 92 THR A N 1
ATOM 675 C CA . THR A 1 92 ? -1.550 10.610 5.856 1.00 95.31 92 THR A CA 1
ATOM 676 C C . THR A 1 92 ? -0.732 9.713 4.930 1.00 95.31 92 THR A C 1
ATOM 678 O O . THR A 1 92 ? -0.414 10.112 3.811 1.00 95.31 92 THR A O 1
ATOM 681 N N . TYR A 1 93 ? -0.434 8.480 5.348 1.00 96.25 93 TYR A N 1
ATOM 682 C CA . TYR A 1 93 ? 0.324 7.548 4.516 1.00 96.25 93 TYR A CA 1
ATOM 683 C C . TYR A 1 93 ? -0.446 7.130 3.269 1.00 96.25 93 TYR A C 1
ATOM 685 O O . TYR A 1 93 ? 0.143 7.060 2.196 1.00 96.25 93 TYR A O 1
ATOM 693 N N . ALA A 1 94 ? -1.756 6.910 3.367 1.00 97.06 94 ALA A N 1
ATOM 694 C CA . ALA A 1 94 ? -2.574 6.588 2.204 1.00 97.06 94 ALA A CA 1
ATOM 695 C C . ALA A 1 94 ? -2.580 7.710 1.152 1.00 97.06 94 ALA A C 1
ATOM 697 O O . ALA A 1 94 ? -2.420 7.437 -0.038 1.00 97.06 94 ALA A O 1
ATOM 698 N N . LEU A 1 95 ? -2.695 8.970 1.581 1.00 97.00 95 LEU A N 1
ATOM 699 C CA . LEU A 1 95 ? -2.584 10.125 0.688 1.00 97.00 95 LEU A CA 1
ATOM 700 C C . LEU A 1 95 ? -1.190 10.225 0.058 1.00 97.00 95 LEU A C 1
ATOM 702 O O . LEU A 1 95 ? -1.084 10.482 -1.138 1.00 97.00 95 LEU A O 1
ATOM 706 N N . ALA A 1 96 ? -0.133 9.946 0.822 1.00 97.12 96 ALA A N 1
ATOM 707 C CA . ALA A 1 96 ? 1.235 9.942 0.313 1.00 97.12 96 ALA A CA 1
ATOM 708 C C . ALA A 1 96 ? 1.489 8.806 -0.703 1.00 97.12 96 ALA A C 1
ATOM 710 O O . ALA A 1 96 ? 2.226 8.995 -1.672 1.00 97.12 96 ALA A O 1
ATOM 711 N N . VAL A 1 97 ? 0.857 7.634 -0.535 1.00 97.69 97 VAL A N 1
ATOM 712 C CA . VAL A 1 97 ? 0.848 6.593 -1.579 1.00 97.69 97 VAL A CA 1
ATOM 713 C C . VAL A 1 97 ? 0.204 7.149 -2.845 1.00 97.69 97 VAL A C 1
ATOM 715 O O . VAL A 1 97 ? 0.816 7.092 -3.906 1.00 97.69 97 VAL A O 1
ATOM 718 N N . LEU A 1 98 ? -1.006 7.707 -2.740 1.00 97.12 98 LEU A N 1
ATOM 719 C CA . LEU A 1 98 ? -1.742 8.246 -3.887 1.00 97.12 98 LEU A CA 1
ATOM 720 C C . LEU A 1 98 ? -0.962 9.346 -4.620 1.00 97.12 98 LEU A C 1
ATOM 722 O O . LEU A 1 98 ? -0.967 9.364 -5.849 1.00 97.12 98 LEU A O 1
ATOM 726 N N . GLU A 1 99 ? -0.260 10.214 -3.892 1.00 96.44 99 GLU A N 1
ATOM 727 C CA . GLU A 1 99 ? 0.625 11.231 -4.466 1.00 96.44 99 GLU A CA 1
ATOM 728 C C . GLU A 1 99 ? 1.733 10.599 -5.320 1.00 96.44 99 GLU A C 1
ATOM 730 O O . GLU A 1 99 ? 1.888 10.960 -6.488 1.00 96.44 99 GLU A O 1
ATOM 735 N N . ASN A 1 100 ? 2.451 9.607 -4.780 1.00 96.25 100 ASN A N 1
ATOM 736 C CA . ASN A 1 100 ? 3.501 8.902 -5.519 1.00 96.25 100 ASN A CA 1
ATOM 737 C C . ASN A 1 100 ? 2.950 8.182 -6.759 1.00 96.25 100 ASN A C 1
ATOM 739 O O . ASN A 1 100 ? 3.548 8.255 -7.833 1.00 96.25 100 ASN A O 1
ATOM 743 N N . LEU A 1 101 ? 1.792 7.524 -6.637 1.00 95.75 101 LEU A N 1
ATOM 744 C CA . LEU A 1 101 ? 1.155 6.842 -7.766 1.00 95.75 101 LEU A CA 1
ATOM 745 C C . LEU A 1 101 ? 0.728 7.831 -8.859 1.00 95.75 101 LEU A C 1
ATOM 747 O O . LEU A 1 101 ? 0.905 7.538 -10.038 1.00 95.75 101 LEU A O 1
ATOM 751 N N . ALA A 1 102 ? 0.195 8.998 -8.491 1.00 93.69 102 ALA A N 1
ATOM 752 C CA . ALA A 1 102 ? -0.228 10.030 -9.438 1.00 93.69 102 ALA A CA 1
ATOM 753 C C . ALA A 1 102 ? 0.951 10.774 -10.093 1.00 93.69 102 ALA A C 1
ATOM 755 O O . ALA A 1 102 ? 0.824 11.295 -11.208 1.00 93.69 102 ALA A O 1
ATOM 756 N N . ALA A 1 103 ? 2.100 10.839 -9.412 1.00 92.25 103 ALA A N 1
ATOM 757 C CA . ALA A 1 103 ? 3.310 11.448 -9.948 1.00 92.25 103 ALA A CA 1
ATOM 758 C C . ALA A 1 103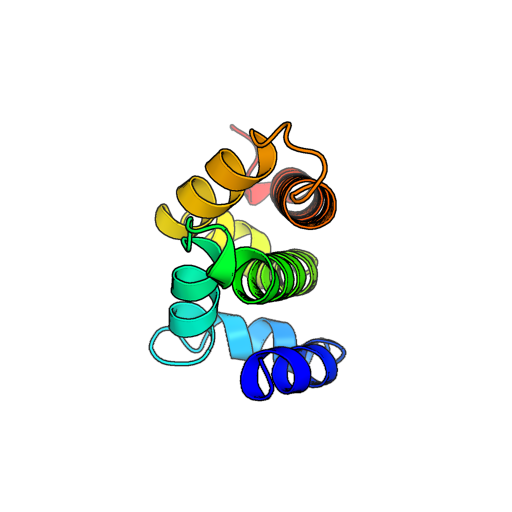 ? 3.843 10.684 -11.172 1.00 92.25 103 ALA A C 1
ATOM 760 O O . ALA A 1 103 ? 4.335 11.323 -12.111 1.00 92.25 103 ALA A O 1
ATOM 761 N N . ASP A 1 104 ? 3.683 9.356 -11.207 1.00 91.31 104 ASP A N 1
ATOM 762 C CA . ASP A 1 104 ? 4.075 8.526 -12.345 1.00 91.31 104 ASP A CA 1
ATOM 763 C C . ASP A 1 104 ? 3.213 8.827 -13.583 1.00 91.31 104 ASP A C 1
ATOM 765 O O . ASP A 1 104 ? 1.986 8.706 -13.586 1.00 91.31 104 ASP A O 1
ATOM 769 N N . SER A 1 105 ? 3.869 9.217 -14.677 1.00 89.00 105 SER A N 1
ATOM 770 C CA . SER A 1 105 ? 3.207 9.497 -15.951 1.00 89.00 105 SER A CA 1
ATOM 771 C C . SER A 1 105 ? 2.459 8.298 -16.535 1.00 89.00 105 SER A C 1
ATOM 773 O O . SER A 1 105 ? 1.476 8.513 -17.235 1.00 89.00 105 SER A O 1
ATOM 775 N N . ALA A 1 106 ? 2.885 7.065 -16.246 1.00 90.06 106 ALA A N 1
ATOM 776 C CA . ALA A 1 106 ? 2.224 5.852 -16.724 1.00 90.06 106 ALA A CA 1
ATOM 777 C C . ALA A 1 106 ? 0.829 5.648 -16.106 1.00 90.06 106 ALA A C 1
ATOM 779 O O . ALA A 1 106 ? 0.007 4.930 -16.672 1.00 90.06 106 ALA A O 1
ATOM 780 N N . ASN A 1 107 ? 0.545 6.302 -14.975 1.00 88.62 107 ASN A N 1
ATOM 781 C CA . ASN A 1 107 ? -0.749 6.241 -14.296 1.00 88.62 107 ASN A CA 1
ATOM 782 C C . ASN A 1 107 ? -1.700 7.373 -14.702 1.00 88.62 107 ASN A C 1
ATOM 784 O O . ASN A 1 107 ? -2.860 7.387 -14.282 1.00 88.62 107 ASN A O 1
ATOM 788 N N . ARG A 1 108 ? -1.237 8.332 -15.513 1.00 83.31 108 ARG A N 1
ATOM 789 C CA . ARG A 1 108 ? -2.080 9.427 -16.000 1.00 83.31 108 ARG A CA 1
ATOM 790 C C . ARG A 1 108 ? -2.977 8.916 -17.131 1.00 83.31 108 ARG A C 1
ATOM 792 O O . ARG A 1 108 ? -2.507 8.145 -17.967 1.00 83.31 108 ARG A O 1
ATOM 799 N N . PRO A 1 109 ? -4.255 9.330 -17.184 1.00 73.62 109 PRO A N 1
ATOM 800 C CA . PRO A 1 109 ? -5.105 9.017 -18.325 1.00 73.62 109 PRO A CA 1
ATOM 801 C C . PRO A 1 109 ? -4.465 9.557 -19.614 1.00 73.62 109 PRO A C 1
ATOM 803 O O . PRO A 1 109 ? -3.899 10.653 -19.612 1.00 73.62 109 PRO A O 1
ATOM 806 N N . SER A 1 110 ? -4.528 8.743 -20.672 1.00 61.16 110 SER A N 1
ATOM 807 C CA . SER A 1 110 ? -4.050 9.097 -22.021 1.00 61.16 110 SER A CA 1
ATOM 808 C C . SER A 1 110 ? -4.993 10.047 -22.746 1.00 61.16 110 SER A C 1
ATOM 810 O O . SER A 1 110 ? -6.204 10.036 -22.426 1.00 61.16 110 SER A O 1
#

Sequence (110 aa):
LFALSALWNLVADVANKEAMWCDEGGVRAAVIQAALLATPEEVPARECALALLWNMAVLPANAAPMWQDAQVRDAVTQAAALTEAVCTNVQTYALAVLENLAADSANRPS

pLDDT: mean 89.13, std 9.87, range [59.91, 97.75]

Secondary structure (DSSP, 8-state):
-HHHHHHHHHTTSHHHHHHHHH-IIIIIHHHHHHHT--SGGGHHHHHHHHHHHHHHHTSHHHHHHHHH-HHHHHHHHHHHT---GGGHHHHHHHHHHHHHHHHSGGGS--

Radius of gyration: 12.89 Å; chains: 1; bounding box: 29×26×39 Å